Protein AF-A0AAW8KLN1-F1 (afdb_monomer)

Secondary structure (DSSP, 8-state):
-TT-HHHHHHIIIIITTS-HHHHHHHHHHHHHHHHHHHHHHHHHHHHHHHSEETTEE-S-TTSBGGGT-SB---TTTTSHHHHHHHHHHHHHHHHHH-GGG--

Solvent-accessible surface area (backbone atoms only — not comparable to full-atom values): 5961 Å² total; per-residue (Å²): 116,88,85,34,66,71,56,53,53,46,43,68,71,43,47,74,80,50,55,74,68,60,36,47,54,49,52,50,53,54,49,51,54,52,50,52,53,49,52,57,53,47,50,53,35,35,42,59,20,68,40,24,54,98,86,42,71,76,60,59,73,66,42,29,52,92,60,75,25,91,46,70,74,31,72,66,44,71,37,73,71,42,49,55,53,51,51,50,54,50,53,48,52,53,48,68,70,45,67,80,76,81,117

Radius of gyration: 18.89 Å; Cα contacts (8 Å, |Δi|>4): 66; chains: 1; bounding box: 34×34×55 Å

pLDDT: mean 76.32, std 13.94, range [40.91, 93.06]

Structure (mmCIF, N/CA/C/O backbone):
data_AF-A0AAW8KLN1-F1
#
_entry.id   AF-A0AAW8KLN1-F1
#
loop_
_atom_site.group_PDB
_atom_site.id
_atom_site.type_symbol
_atom_site.label_atom_id
_atom_site.label_alt_id
_atom_site.label_comp_id
_atom_site.label_asym_id
_atom_site.label_entity_id
_atom_site.label_seq_id
_atom_site.pdbx_PDB_ins_code
_atom_site.Cartn_x
_atom_site.Cartn_y
_atom_site.Cartn_z
_atom_site.occupancy
_atom_site.B_iso_or_equiv
_atom_site.auth_seq_id
_atom_site.auth_comp_id
_atom_site.auth_asym_id
_atom_site.auth_atom_id
_atom_site.pdbx_PDB_model_num
ATOM 1 N N . ILE A 1 1 ? 4.770 -5.945 10.979 1.00 75.06 1 ILE A N 1
ATOM 2 C CA . ILE A 1 1 ? 3.284 -5.888 11.023 1.00 75.06 1 ILE A CA 1
ATOM 3 C C . ILE A 1 1 ? 2.819 -5.199 12.304 1.00 75.06 1 ILE A C 1
ATOM 5 O O . ILE A 1 1 ? 2.133 -4.199 12.194 1.00 75.06 1 ILE A O 1
ATOM 9 N N . ILE A 1 2 ? 3.256 -5.653 13.488 1.00 80.06 2 ILE A N 1
ATOM 10 C CA . ILE A 1 2 ? 2.890 -5.047 14.788 1.00 80.06 2 ILE A CA 1
ATOM 11 C C . ILE A 1 2 ? 3.367 -3.587 14.914 1.00 80.06 2 ILE A C 1
ATOM 13 O O . ILE A 1 2 ? 2.646 -2.744 15.424 1.00 80.06 2 ILE A O 1
ATOM 17 N N . THR A 1 3 ? 4.543 -3.262 14.372 1.00 88.62 3 THR A N 1
ATOM 18 C CA . THR A 1 3 ? 5.113 -1.901 14.353 1.00 88.62 3 THR A CA 1
ATOM 19 C C . THR A 1 3 ? 4.560 -1.005 13.240 1.00 88.62 3 THR A C 1
ATOM 21 O O . THR A 1 3 ? 5.151 0.026 12.927 1.00 88.62 3 THR A O 1
ATOM 24 N N . ASN A 1 4 ? 3.472 -1.400 12.570 1.00 87.31 4 ASN A N 1
ATOM 25 C CA . ASN A 1 4 ? 2.898 -0.565 11.522 1.00 87.31 4 ASN A CA 1
ATOM 26 C C . ASN A 1 4 ? 2.181 0.646 12.140 1.00 87.31 4 ASN A C 1
ATOM 28 O O . ASN A 1 4 ? 1.312 0.495 12.999 1.00 87.31 4 ASN A O 1
ATOM 32 N N . CYS A 1 5 ? 2.511 1.839 11.646 1.00 89.19 5 CYS A N 1
ATOM 33 C CA . CYS A 1 5 ? 1.949 3.112 12.090 1.00 89.19 5 CYS A CA 1
ATOM 34 C C . CYS A 1 5 ? 0.418 3.186 11.963 1.00 89.19 5 CYS A C 1
ATOM 36 O O . CYS A 1 5 ? -0.229 3.783 12.818 1.00 89.19 5 CYS A O 1
ATOM 38 N N . ILE A 1 6 ? -0.177 2.562 10.937 1.00 85.94 6 ILE A N 1
ATOM 39 C CA . ILE A 1 6 ? -1.637 2.553 10.753 1.00 85.94 6 ILE A CA 1
ATOM 40 C C . ILE A 1 6 ? -2.337 1.750 11.852 1.00 85.94 6 ILE A C 1
ATOM 42 O O . ILE A 1 6 ? -3.436 2.098 12.270 1.00 85.94 6 ILE A O 1
ATOM 46 N N . LEU A 1 7 ? -1.681 0.697 12.346 1.00 85.25 7 LEU A N 1
ATOM 47 C CA . LEU A 1 7 ? -2.233 -0.178 13.369 1.00 85.25 7 LEU A CA 1
ATOM 48 C C . LEU A 1 7 ? -2.222 0.539 14.721 1.00 85.25 7 LEU A C 1
ATOM 50 O O . LEU A 1 7 ? -3.264 0.652 15.354 1.00 85.25 7 LEU A O 1
ATOM 54 N N . MET A 1 8 ? -1.068 1.089 15.118 1.00 85.56 8 MET A N 1
ATOM 55 C CA . MET A 1 8 ? -0.933 1.854 16.363 1.00 85.56 8 MET A CA 1
ATOM 56 C C . MET A 1 8 ? -1.873 3.066 16.376 1.00 85.56 8 MET A C 1
ATOM 58 O O . MET A 1 8 ? -2.631 3.236 17.325 1.00 85.56 8 MET A O 1
ATOM 62 N N . GLY A 1 9 ? -1.924 3.833 15.281 1.00 86.25 9 GLY A N 1
ATOM 63 C CA . GLY A 1 9 ? -2.770 5.025 15.198 1.00 86.25 9 GLY A CA 1
ATOM 64 C C . GLY A 1 9 ? -4.275 4.736 15.276 1.00 86.25 9 GLY A C 1
ATOM 65 O O . GLY A 1 9 ? -5.005 5.480 15.928 1.00 86.25 9 GLY A O 1
ATOM 66 N N . ARG A 1 10 ? -4.771 3.651 14.655 1.00 88.81 10 ARG A N 1
ATOM 67 C CA . ARG A 1 10 ? -6.196 3.266 14.770 1.00 88.81 10 ARG A CA 1
ATOM 68 C C . ARG A 1 10 ? -6.530 2.658 16.130 1.00 88.81 10 ARG A C 1
ATOM 70 O O . ARG A 1 10 ? -7.624 2.894 16.641 1.00 88.81 10 ARG A O 1
ATOM 77 N N . LEU A 1 11 ? -5.598 1.921 16.736 1.00 84.56 11 LEU A N 1
ATOM 78 C CA . LEU A 1 11 ? -5.778 1.394 18.088 1.00 84.56 11 LEU A CA 1
ATOM 79 C C . LEU A 1 11 ? -5.910 2.530 19.110 1.00 84.56 11 LEU A C 1
ATOM 81 O O . LEU A 1 11 ? -6.832 2.505 19.922 1.00 84.56 11 LEU A O 1
ATOM 85 N N . GLU A 1 12 ? -5.053 3.547 19.023 1.00 81.81 12 GLU A N 1
ATOM 86 C CA . GLU A 1 12 ? -5.084 4.702 19.926 1.00 81.81 12 GLU A CA 1
ATOM 87 C C . GLU A 1 12 ? -6.333 5.574 19.731 1.00 81.81 12 GLU A C 1
ATOM 89 O O . GLU A 1 12 ? -6.944 6.008 20.706 1.00 81.81 12 GLU A O 1
ATOM 94 N N . ALA A 1 13 ? -6.744 5.820 18.484 1.00 80.88 13 ALA A N 1
ATOM 95 C CA . ALA A 1 13 ? -7.839 6.746 18.195 1.00 80.88 13 ALA A CA 1
ATOM 96 C C . ALA A 1 13 ? -9.242 6.117 18.270 1.00 80.88 13 ALA A C 1
ATOM 98 O O . ALA A 1 13 ? -10.200 6.819 18.587 1.00 80.88 13 ALA A O 1
ATOM 99 N N . PHE A 1 14 ? -9.394 4.829 17.941 1.00 79.38 14 PHE A N 1
ATOM 100 C CA . PHE A 1 14 ? -10.713 4.208 17.765 1.00 79.38 14 PHE A CA 1
ATOM 101 C C . PHE A 1 14 ? -10.956 3.021 18.703 1.00 79.38 14 PHE A C 1
ATOM 103 O O . PHE A 1 14 ? -12.040 2.922 19.276 1.00 79.38 14 PHE A O 1
ATOM 110 N N . ALA A 1 15 ? -9.959 2.156 18.921 1.00 76.31 15 ALA A N 1
ATOM 111 C CA . ALA A 1 15 ? -10.141 0.961 19.753 1.00 76.31 15 ALA A CA 1
ATOM 112 C C . ALA A 1 15 ? -10.208 1.260 21.261 1.00 76.31 15 ALA A C 1
ATOM 114 O O . ALA A 1 15 ? -10.809 0.494 22.007 1.00 76.31 15 ALA A O 1
ATOM 115 N N . MET A 1 16 ? -9.629 2.378 21.720 1.00 77.38 16 MET A N 1
ATOM 116 C CA . MET A 1 16 ? -9.708 2.786 23.131 1.00 77.38 16 MET A CA 1
ATOM 117 C C . MET A 1 16 ? -11.068 3.377 23.532 1.00 77.38 16 MET A C 1
ATOM 119 O O . MET A 1 16 ? -11.353 3.471 24.723 1.00 77.38 16 MET A O 1
ATOM 123 N N . MET A 1 17 ? -11.895 3.797 22.566 1.00 78.44 17 MET A N 1
ATOM 124 C CA . MET A 1 17 ? -13.140 4.533 22.833 1.00 78.44 17 MET A CA 1
ATOM 125 C C . MET A 1 17 ? -14.423 3.796 22.417 1.00 78.44 17 MET A C 1
ATOM 127 O O . MET A 1 17 ? -15.501 4.222 22.822 1.00 78.44 17 MET A O 1
ATOM 131 N N . ASN A 1 18 ? -14.333 2.704 21.647 1.00 83.19 18 ASN A N 1
ATOM 132 C CA . ASN A 1 18 ? -15.491 1.990 21.089 1.00 83.19 18 ASN A CA 1
ATOM 133 C C . ASN A 1 18 ? -15.535 0.513 21.504 1.00 83.19 18 ASN A C 1
ATOM 135 O O . ASN A 1 18 ? -14.567 -0.049 22.018 1.00 83.19 18 ASN A O 1
ATOM 139 N N . GLY A 1 19 ? -16.674 -0.139 21.257 1.00 87.00 19 GLY A N 1
ATOM 140 C CA . GLY A 1 19 ? -16.856 -1.556 21.569 1.00 87.00 19 GLY A CA 1
ATOM 141 C C . GLY A 1 19 ? -15.979 -2.496 20.715 1.00 87.00 19 GLY A C 1
ATOM 142 O O . GLY A 1 19 ? -15.510 -2.109 19.637 1.00 87.00 19 GLY A O 1
ATOM 143 N N . PRO A 1 20 ? -15.794 -3.768 21.134 1.00 83.94 20 PRO A N 1
ATOM 144 C CA . PRO A 1 20 ? -14.970 -4.737 20.401 1.00 83.94 20 PRO A CA 1
ATOM 145 C C . PRO A 1 20 ? -15.454 -4.987 18.967 1.00 83.94 20 PRO A C 1
ATOM 147 O O . PRO A 1 20 ? -14.650 -5.179 18.059 1.00 83.94 20 PRO A O 1
ATOM 150 N N . TRP A 1 21 ? -16.773 -4.966 18.758 1.00 86.56 21 TRP A N 1
ATOM 151 C CA . TRP A 1 21 ? -17.393 -5.234 17.460 1.00 86.56 21 TRP A CA 1
ATOM 152 C C . T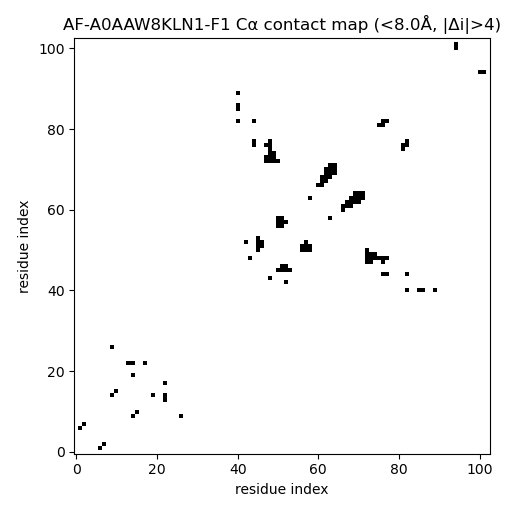RP A 1 21 ? -17.181 -4.097 16.452 1.00 86.56 21 TRP A C 1
ATOM 154 O O . TRP A 1 21 ? -16.820 -4.335 15.302 1.00 86.56 21 TRP A O 1
ATOM 164 N N . GLU A 1 22 ? -17.337 -2.851 16.895 1.00 84.88 22 GLU A N 1
ATOM 165 C CA . GLU A 1 22 ? -17.123 -1.664 16.060 1.00 84.88 22 GLU A CA 1
ATOM 166 C C . GLU A 1 22 ? -15.641 -1.508 15.706 1.00 84.88 22 GLU A C 1
ATOM 168 O O . GLU A 1 22 ? -15.296 -1.256 14.552 1.00 84.88 22 GLU A O 1
ATOM 173 N N . SER A 1 23 ? -14.755 -1.754 16.677 1.00 85.38 23 SER A N 1
ATOM 174 C CA . SER A 1 23 ? -13.299 -1.734 16.476 1.00 85.38 23 SER A CA 1
ATOM 175 C C . SER A 1 23 ? -12.825 -2.815 15.504 1.00 85.38 23 SER A C 1
ATOM 177 O O . SER A 1 23 ? -11.887 -2.597 14.735 1.00 85.38 23 SER A O 1
ATOM 179 N N . PHE A 1 24 ? -13.484 -3.977 15.495 1.00 87.31 24 PHE A N 1
ATOM 180 C CA . PHE A 1 24 ? -13.199 -5.033 14.528 1.00 87.31 24 PHE A CA 1
ATOM 181 C C . PHE A 1 24 ? -13.573 -4.610 13.104 1.00 87.31 24 PHE A C 1
ATOM 183 O O . PHE A 1 24 ? -12.764 -4.760 12.185 1.00 87.31 24 PHE A O 1
ATOM 190 N N . LEU A 1 25 ? -14.766 -4.037 12.920 1.00 87.62 25 LEU A N 1
ATOM 191 C CA . LEU A 1 25 ? -15.223 -3.574 11.610 1.00 87.62 25 LEU A CA 1
AT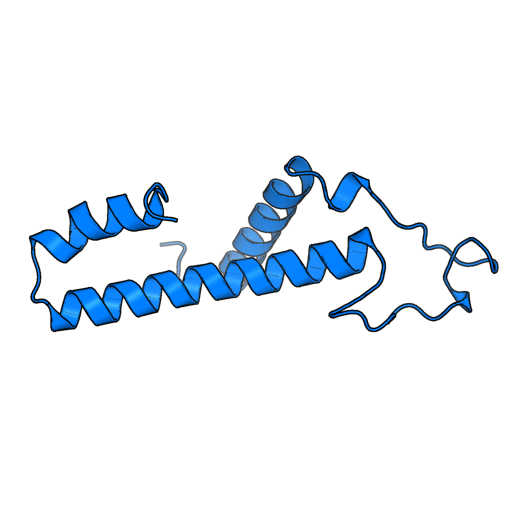OM 192 C C . LEU A 1 25 ? -14.326 -2.450 11.060 1.00 87.62 25 LEU A C 1
ATOM 194 O O . LEU A 1 25 ? -13.997 -2.446 9.872 1.00 87.62 25 LEU A O 1
ATOM 198 N N . ASP A 1 26 ? -13.860 -1.553 11.931 1.00 87.75 26 ASP A N 1
ATOM 199 C CA . ASP A 1 26 ? -12.890 -0.513 11.583 1.00 87.75 26 ASP A CA 1
ATOM 200 C C . ASP A 1 26 ? -11.525 -1.083 11.168 1.00 87.75 26 ASP A C 1
ATOM 202 O O . 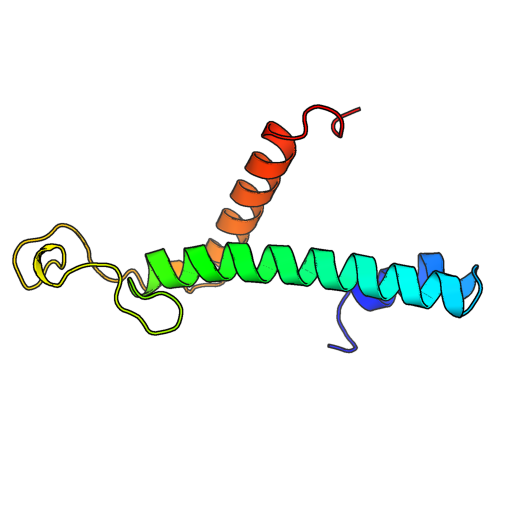ASP A 1 26 ? -10.944 -0.678 10.156 1.00 87.75 26 ASP A O 1
ATOM 206 N N . GLY A 1 27 ? -11.017 -2.067 11.913 1.00 87.75 27 GLY A N 1
ATOM 207 C CA . GLY A 1 27 ? -9.776 -2.759 11.570 1.00 87.75 27 GLY A CA 1
ATOM 208 C C . GLY A 1 27 ? -9.847 -3.424 10.192 1.00 87.75 27 GLY A C 1
ATOM 209 O O . GLY A 1 27 ? -8.917 -3.290 9.392 1.00 87.75 27 GLY A O 1
ATOM 210 N N . VAL A 1 28 ? -10.969 -4.081 9.879 1.00 91.31 28 VAL A N 1
ATOM 211 C CA . VAL A 1 28 ? -11.206 -4.705 8.567 1.00 91.31 28 VAL A CA 1
ATOM 212 C C . VAL A 1 28 ? -11.288 -3.654 7.458 1.00 91.31 28 VAL A C 1
ATOM 214 O O . VAL A 1 28 ? -10.636 -3.817 6.428 1.00 91.31 28 VAL A O 1
ATOM 217 N N . GLY A 1 29 ? -12.022 -2.557 7.663 1.00 90.56 29 GLY A N 1
ATOM 218 C CA . GLY A 1 29 ? -12.144 -1.481 6.674 1.00 90.56 29 GLY A CA 1
ATOM 219 C C . GLY A 1 29 ? -10.800 -0.832 6.329 1.00 90.56 29 GLY A C 1
ATOM 220 O O . GLY A 1 29 ? -10.440 -0.720 5.154 1.00 90.56 29 GLY A O 1
ATOM 221 N N . ASN A 1 30 ? -10.009 -0.479 7.345 1.00 89.31 30 ASN A N 1
ATOM 222 C CA . ASN A 1 30 ? -8.683 0.113 7.143 1.00 89.31 30 ASN A CA 1
ATOM 223 C C . ASN A 1 30 ? -7.687 -0.889 6.536 1.00 89.31 30 ASN A C 1
ATOM 225 O O . ASN A 1 30 ? -6.878 -0.522 5.680 1.00 89.31 30 ASN A O 1
ATOM 229 N N . GLY A 1 31 ? -7.770 -2.163 6.933 1.00 89.81 31 GLY A N 1
ATOM 230 C CA . GLY A 1 31 ? -6.965 -3.242 6.362 1.00 89.81 31 GLY A CA 1
ATOM 231 C C . GLY A 1 31 ? -7.263 -3.485 4.880 1.00 89.81 31 GLY A C 1
ATOM 232 O O . GLY A 1 31 ? -6.332 -3.591 4.081 1.00 89.81 31 GLY A O 1
ATOM 233 N N . LEU A 1 32 ? -8.542 -3.508 4.492 1.00 93.06 32 LEU A N 1
ATOM 234 C CA . LEU A 1 32 ? -8.966 -3.651 3.095 1.00 93.06 32 LEU A CA 1
ATOM 235 C C . LEU A 1 32 ? -8.556 -2.445 2.245 1.00 93.06 32 LEU A C 1
ATOM 237 O O . LEU A 1 32 ? -8.068 -2.628 1.130 1.00 93.06 32 LEU A O 1
ATOM 241 N N . GLY A 1 33 ? -8.681 -1.226 2.779 1.00 90.19 33 GLY A N 1
ATOM 242 C CA . GLY A 1 33 ? -8.204 -0.017 2.105 1.00 90.19 33 GLY A CA 1
ATOM 243 C C . GLY A 1 33 ? -6.695 -0.053 1.849 1.00 90.19 33 GLY A C 1
ATOM 244 O O . GLY A 1 33 ? -6.242 0.225 0.738 1.00 90.19 33 GLY A O 1
ATOM 245 N N . TYR A 1 34 ? -5.912 -0.470 2.848 1.00 90.00 34 TYR A N 1
ATOM 246 C CA . TYR A 1 34 ? -4.466 -0.638 2.697 1.00 90.00 34 TYR A CA 1
ATOM 247 C C . TYR A 1 34 ? -4.114 -1.734 1.680 1.00 90.00 34 TYR A C 1
ATOM 249 O O . TYR A 1 34 ? -3.268 -1.520 0.809 1.00 90.00 34 TYR A O 1
ATOM 257 N N . ALA A 1 35 ? -4.798 -2.880 1.737 1.00 90.12 35 ALA A N 1
ATOM 258 C CA . ALA A 1 35 ? -4.592 -3.979 0.799 1.00 90.12 35 ALA A CA 1
ATOM 259 C C . ALA A 1 35 ? -4.895 -3.565 -0.650 1.00 90.12 35 ALA A C 1
ATOM 261 O O . ALA A 1 35 ? -4.103 -3.859 -1.544 1.00 90.12 35 ALA A O 1
ATOM 262 N N . TRP A 1 36 ? -5.985 -2.828 -0.885 1.00 90.62 36 TRP A N 1
ATOM 263 C CA . TRP A 1 36 ? -6.353 -2.339 -2.216 1.00 90.62 36 TRP A CA 1
ATOM 264 C C . TRP A 1 36 ? -5.265 -1.457 -2.838 1.00 90.62 36 TRP A C 1
ATOM 266 O O . TRP A 1 36 ? -4.880 -1.653 -3.993 1.00 90.62 36 TRP A O 1
ATOM 276 N N . VAL A 1 37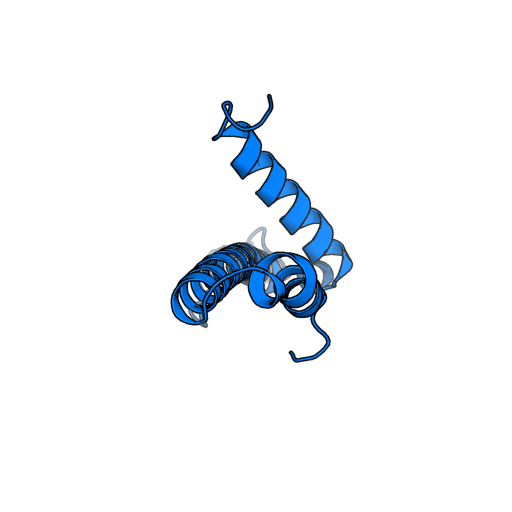 ? -4.717 -0.522 -2.057 1.00 89.62 37 VAL A N 1
ATOM 277 C CA . VAL A 1 37 ? -3.628 0.353 -2.517 1.00 89.62 37 VAL A CA 1
ATOM 278 C C . VAL A 1 37 ? -2.375 -0.461 -2.843 1.00 89.62 37 VAL A C 1
ATOM 280 O O . VAL A 1 37 ? -1.751 -0.228 -3.878 1.00 89.62 37 VAL A O 1
ATOM 283 N N . LEU A 1 38 ? -2.020 -1.443 -2.009 1.00 88.88 38 LEU A N 1
ATOM 284 C CA . LEU A 1 38 ? -0.865 -2.306 -2.264 1.00 88.88 38 LEU A CA 1
ATOM 285 C C . LEU A 1 38 ? -1.022 -3.144 -3.535 1.00 88.88 38 LEU A C 1
ATOM 287 O O . LEU A 1 38 ? -0.059 -3.269 -4.289 1.00 88.88 38 LEU A O 1
ATOM 291 N N . VAL A 1 39 ? -2.214 -3.687 -3.792 1.00 89.19 39 VAL A N 1
ATOM 292 C CA . VAL A 1 39 ? -2.497 -4.455 -5.013 1.00 89.19 39 VAL A CA 1
ATOM 293 C C . VAL A 1 39 ? -2.369 -3.564 -6.247 1.00 89.19 39 VAL A C 1
ATOM 295 O O . VAL A 1 39 ? -1.681 -3.933 -7.197 1.00 89.19 39 VAL A O 1
ATOM 298 N N . ALA A 1 40 ? -2.957 -2.366 -6.221 1.00 87.94 40 ALA A N 1
ATOM 299 C CA . ALA A 1 40 ? -2.886 -1.434 -7.342 1.00 87.94 40 ALA A CA 1
ATOM 300 C C . ALA A 1 40 ? -1.446 -0.962 -7.618 1.00 87.94 40 ALA A C 1
ATOM 302 O O . ALA A 1 40 ? -0.989 -0.993 -8.759 1.00 87.94 40 ALA A O 1
ATOM 303 N N . VAL A 1 41 ? -0.689 -0.571 -6.588 1.00 87.44 41 VAL A N 1
ATOM 304 C CA . VAL A 1 41 ? 0.716 -0.154 -6.755 1.00 87.44 41 VAL A CA 1
ATOM 305 C C . VAL A 1 41 ? 1.601 -1.334 -7.168 1.00 87.44 41 VAL A C 1
ATOM 307 O O . VAL A 1 41 ? 2.484 -1.170 -8.009 1.00 87.44 41 VAL A O 1
ATOM 310 N N . GLY A 1 42 ? 1.362 -2.524 -6.612 1.00 84.88 42 GLY A N 1
ATOM 311 C CA . GLY A 1 42 ? 2.062 -3.757 -6.970 1.00 84.88 42 GLY A CA 1
ATOM 312 C C . GLY A 1 42 ? 1.874 -4.122 -8.439 1.00 84.88 42 GLY A C 1
ATOM 313 O O . GLY A 1 42 ? 2.860 -4.395 -9.117 1.00 84.88 42 GLY A O 1
ATOM 314 N N . PHE A 1 43 ? 0.647 -4.005 -8.951 1.00 83.56 43 PHE A N 1
ATOM 315 C CA . PHE A 1 43 ? 0.326 -4.202 -10.365 1.00 83.56 43 PHE A CA 1
ATOM 316 C C . PHE A 1 43 ? 1.184 -3.315 -11.276 1.00 83.56 43 PHE A C 1
ATOM 318 O O . PHE A 1 43 ? 1.839 -3.813 -12.188 1.00 83.56 43 PHE A O 1
ATOM 325 N N . PHE A 1 44 ? 1.243 -2.005 -11.006 1.00 81.19 44 PHE A N 1
ATOM 326 C CA . PHE A 1 44 ? 2.048 -1.089 -11.820 1.00 81.19 44 PHE A CA 1
ATOM 327 C C . PHE A 1 44 ? 3.551 -1.340 -11.667 1.00 81.19 44 PHE A C 1
ATOM 329 O O . PHE A 1 44 ? 4.291 -1.225 -12.644 1.00 81.19 44 PHE A O 1
ATOM 336 N N . ARG A 1 45 ? 4.018 -1.716 -10.471 1.00 82.38 45 ARG A N 1
ATOM 337 C CA . ARG A 1 45 ? 5.430 -2.060 -10.248 1.00 82.38 45 ARG A CA 1
ATOM 338 C C . ARG A 1 45 ? 5.846 -3.330 -10.982 1.00 82.38 45 ARG A C 1
ATOM 340 O O . ARG A 1 45 ? 6.956 -3.363 -11.502 1.00 82.38 45 ARG A O 1
ATOM 347 N N . GLU A 1 46 ? 4.996 -4.350 -11.032 1.00 76.88 46 GLU A N 1
ATOM 348 C CA . GLU A 1 46 ? 5.284 -5.593 -11.757 1.00 76.88 46 GLU A CA 1
ATOM 349 C C . GLU A 1 46 ? 5.237 -5.358 -13.272 1.00 76.88 46 GLU A C 1
ATOM 351 O O . GLU A 1 46 ? 6.185 -5.693 -13.990 1.00 76.88 46 GLU A O 1
ATOM 356 N N . LEU A 1 47 ? 4.202 -4.645 -13.734 1.00 75.00 47 LEU A N 1
ATOM 357 C CA . LEU A 1 47 ? 4.020 -4.322 -15.144 1.00 75.00 47 LEU A CA 1
ATOM 358 C C . LEU A 1 47 ? 5.194 -3.510 -15.699 1.00 75.00 47 LEU A C 1
ATOM 360 O O . LEU A 1 47 ? 5.748 -3.898 -16.719 1.00 75.00 47 LEU A O 1
ATOM 364 N N . PHE A 1 48 ? 5.610 -2.429 -15.028 1.00 71.25 48 PHE A N 1
ATOM 365 C CA . PHE A 1 48 ? 6.703 -1.561 -15.496 1.00 71.25 48 PHE A CA 1
ATOM 366 C C . PHE A 1 48 ? 8.108 -2.004 -15.051 1.00 71.25 48 PHE A C 1
ATOM 368 O O . PHE A 1 48 ? 9.106 -1.514 -15.580 1.00 71.25 48 PHE A O 1
ATOM 375 N N . GLY A 1 49 ? 8.211 -2.896 -14.064 1.00 67.75 49 GLY A N 1
ATOM 376 C CA . GLY A 1 49 ? 9.488 -3.423 -13.581 1.00 67.75 49 GLY A CA 1
ATOM 377 C C . GLY A 1 49 ? 9.999 -4.581 -14.435 1.00 67.75 49 GLY A C 1
ATOM 378 O O . GLY A 1 49 ? 11.114 -4.518 -14.954 1.00 67.75 49 GLY A O 1
ATOM 379 N N . SER A 1 50 ? 9.181 -5.624 -14.597 1.00 63.81 50 SER A N 1
ATOM 380 C CA . SER A 1 50 ? 9.553 -6.875 -15.280 1.00 63.81 50 SER A CA 1
ATOM 381 C C . SER A 1 50 ? 8.709 -7.189 -16.521 1.00 63.81 50 SER A C 1
ATOM 383 O O . SER A 1 50 ? 8.993 -8.164 -17.219 1.00 63.81 50 SER A O 1
ATOM 385 N N . GLY A 1 51 ? 7.673 -6.394 -16.826 1.00 61.09 51 GLY A N 1
ATOM 386 C CA . GLY A 1 51 ? 6.781 -6.673 -17.963 1.00 61.09 51 GLY A CA 1
ATOM 387 C C . GLY A 1 51 ? 5.914 -7.922 -17.766 1.00 61.09 51 GLY A C 1
ATOM 388 O O . GLY A 1 51 ? 5.347 -8.455 -18.724 1.00 61.09 51 GLY A O 1
ATOM 389 N N . THR A 1 52 ? 5.831 -8.402 -16.527 1.00 62.12 52 THR A N 1
ATOM 390 C CA . THR A 1 52 ? 5.045 -9.564 -16.115 1.00 62.12 52 THR A CA 1
ATOM 391 C C . THR A 1 52 ? 3.932 -9.114 -15.188 1.00 6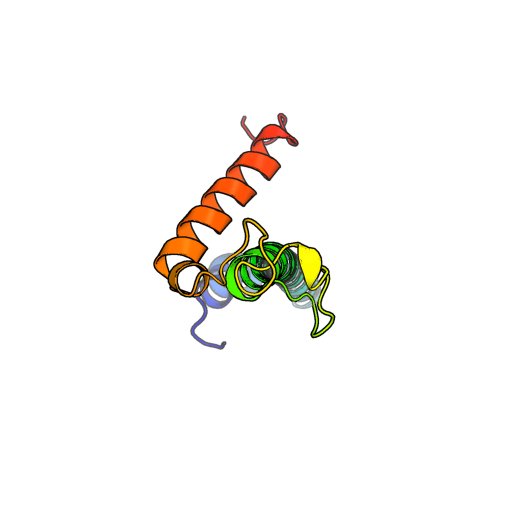2.12 52 THR A C 1
ATOM 393 O O . THR A 1 52 ? 4.040 -8.089 -14.519 1.00 62.12 52 THR A O 1
ATOM 396 N N . LEU A 1 53 ? 2.855 -9.882 -15.145 1.00 59.41 53 LEU A N 1
ATOM 397 C CA . LEU A 1 53 ? 1.765 -9.649 -14.216 1.00 59.41 53 LEU A CA 1
ATOM 398 C C . LEU A 1 53 ? 1.346 -10.995 -13.645 1.00 59.41 53 LEU A C 1
ATOM 400 O O . LEU A 1 53 ? 0.946 -11.883 -14.403 1.00 59.41 53 LEU A O 1
ATOM 404 N N . LEU A 1 54 ? 1.479 -11.166 -12.329 1.00 59.47 54 LEU A N 1
ATOM 405 C CA . LEU A 1 54 ? 1.192 -12.429 -11.641 1.00 59.47 54 LEU A CA 1
ATOM 406 C C . LEU A 1 54 ? 1.960 -13.628 -12.238 1.00 59.47 54 LEU A C 1
ATOM 408 O O . LEU A 1 54 ? 1.462 -14.753 -12.252 1.00 59.47 54 LEU A O 1
ATOM 412 N N . GLY A 1 55 ? 3.164 -13.385 -12.770 1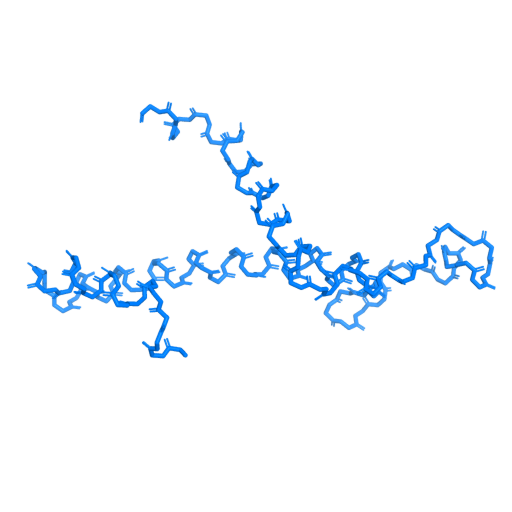.00 59.59 55 GLY A N 1
ATOM 413 C CA . GLY A 1 55 ? 3.985 -14.401 -13.446 1.00 59.59 55 GLY A CA 1
ATOM 414 C C . GLY A 1 55 ? 3.596 -14.718 -14.900 1.00 59.59 55 GLY A C 1
ATOM 415 O O . GLY A 1 55 ? 4.293 -15.499 -15.548 1.00 59.59 55 GLY A O 1
ATOM 416 N N . LEU A 1 56 ? 2.545 -14.096 -15.449 1.00 57.06 56 LEU A N 1
ATOM 417 C CA . LEU A 1 56 ? 2.200 -14.170 -16.872 1.00 57.06 56 LEU A CA 1
ATOM 418 C C . LEU A 1 56 ? 2.829 -12.991 -17.628 1.00 57.06 56 LEU A C 1
ATOM 420 O O . LEU A 1 56 ? 2.671 -11.826 -17.260 1.00 57.06 56 LEU A O 1
ATOM 424 N N . ARG A 1 57 ? 3.575 -13.289 -18.694 1.00 57.47 57 ARG A N 1
ATOM 425 C CA . ARG A 1 57 ? 4.270 -12.292 -19.521 1.00 57.47 57 ARG A CA 1
ATOM 426 C C . ARG A 1 57 ? 3.258 -11.654 -20.479 1.00 57.47 57 ARG A C 1
ATOM 428 O O . ARG A 1 57 ? 2.877 -12.260 -21.472 1.00 57.47 57 ARG A O 1
ATOM 435 N N . ILE A 1 58 ? 2.770 -10.461 -20.137 1.00 58.91 58 ILE A N 1
ATOM 436 C CA . ILE A 1 58 ? 1.753 -9.732 -20.922 1.00 58.91 58 ILE A CA 1
ATOM 437 C C . ILE A 1 58 ? 2.361 -8.977 -22.105 1.00 58.91 58 ILE A C 1
ATOM 439 O O . ILE A 1 58 ? 1.666 -8.714 -23.084 1.00 58.91 58 ILE A O 1
ATOM 443 N N . ILE A 1 59 ? 3.656 -8.667 -22.056 1.00 54.66 59 ILE A N 1
ATOM 444 C CA . ILE A 1 59 ? 4.360 -8.069 -23.190 1.00 54.66 59 ILE A CA 1
ATOM 445 C C . ILE A 1 59 ? 4.803 -9.203 -24.132 1.00 54.66 59 ILE A C 1
ATOM 447 O O . ILE A 1 59 ? 5.618 -10.033 -23.719 1.00 54.66 59 ILE A O 1
ATOM 451 N N . PRO A 1 60 ? 4.284 -9.277 -25.376 1.00 54.12 60 PRO A N 1
ATOM 452 C CA . PRO A 1 60 ? 4.721 -10.273 -26.348 1.00 54.12 60 PRO A CA 1
ATOM 453 C C . PRO A 1 60 ? 6.205 -10.074 -26.678 1.00 54.12 60 PRO A C 1
ATOM 455 O O . PRO A 1 60 ? 6.695 -8.943 -26.736 1.00 54.12 60 PRO A O 1
ATOM 458 N N . GLU A 1 61 ? 6.923 -11.172 -26.925 1.00 53.62 61 GLU A N 1
ATOM 459 C CA . GLU A 1 61 ? 8.372 -11.192 -27.195 1.00 53.62 61 GLU A CA 1
ATOM 460 C C . GLU A 1 61 ? 8.814 -10.274 -28.347 1.00 53.62 61 GLU A C 1
ATOM 462 O O . GLU A 1 61 ? 9.990 -9.936 -28.432 1.00 53.62 61 GLU A O 1
ATOM 467 N N . SER A 1 62 ? 7.889 -9.817 -29.195 1.00 52.00 62 SER A N 1
ATOM 468 C CA . SER A 1 62 ? 8.124 -8.875 -30.294 1.00 52.00 62 SER A CA 1
ATOM 469 C C . SER A 1 62 ? 8.324 -7.413 -29.867 1.00 52.00 62 SER A C 1
ATOM 471 O O . SER A 1 62 ? 8.797 -6.613 -30.667 1.00 52.00 62 SER A O 1
ATOM 473 N N . LEU A 1 63 ? 7.940 -7.027 -28.643 1.00 54.12 63 LEU A N 1
ATOM 474 C CA . LEU A 1 63 ? 8.062 -5.649 -28.133 1.00 54.12 63 LEU A CA 1
ATOM 475 C C . LEU A 1 63 ? 9.243 -5.446 -27.170 1.00 54.12 63 LEU A C 1
ATOM 477 O O . LEU A 1 63 ? 9.506 -4.314 -26.755 1.00 54.12 63 LEU A O 1
ATOM 481 N N . TYR A 1 64 ? 9.987 -6.510 -26.864 1.00 55.19 64 TYR A N 1
ATOM 482 C CA . TYR A 1 64 ? 11.237 -6.430 -26.114 1.00 55.19 64 TYR A CA 1
ATOM 483 C C . TYR A 1 64 ? 12.400 -6.011 -27.020 1.00 55.19 64 TYR A C 1
ATOM 485 O O . TYR A 1 64 ? 12.479 -6.409 -28.184 1.00 55.19 64 TYR A O 1
ATOM 493 N N . ALA A 1 65 ? 13.324 -5.220 -26.471 1.00 53.75 65 ALA A N 1
ATOM 494 C CA . ALA A 1 65 ? 14.478 -4.694 -27.204 1.00 53.75 65 ALA A CA 1
ATOM 495 C C . ALA A 1 65 ? 15.374 -5.783 -27.834 1.00 53.75 65 ALA A C 1
ATOM 497 O O . ALA A 1 65 ? 16.021 -5.522 -28.842 1.00 53.75 65 ALA A O 1
ATOM 498 N N . GLU A 1 66 ? 15.360 -7.012 -27.303 1.00 54.44 66 GLU A N 1
ATOM 499 C CA . GLU A 1 66 ? 16.100 -8.160 -27.857 1.00 54.44 66 GLU A CA 1
ATOM 500 C C . GLU A 1 66 ? 15.581 -8.636 -29.230 1.00 54.44 66 GLU A C 1
ATOM 502 O O . GLU A 1 66 ? 16.353 -9.207 -29.992 1.00 54.44 66 GLU A O 1
ATOM 507 N N . ASN A 1 67 ? 14.322 -8.344 -29.588 1.00 48.94 67 ASN A N 1
ATOM 508 C CA . ASN A 1 67 ? 13.712 -8.696 -30.883 1.00 48.94 67 ASN A CA 1
ATOM 509 C C . ASN A 1 67 ? 13.293 -7.462 -31.717 1.00 48.94 67 ASN A C 1
ATOM 511 O O . ASN A 1 67 ? 12.536 -7.598 -32.678 1.00 48.94 67 ASN A O 1
ATOM 515 N N . GLY A 1 68 ? 13.769 -6.257 -31.367 1.00 48.88 68 GLY A N 1
ATOM 516 C CA . GLY A 1 68 ? 13.498 -5.015 -32.113 1.00 48.88 68 GLY A CA 1
ATOM 517 C C . GLY A 1 68 ? 12.356 -4.138 -31.576 1.00 48.88 68 GLY A C 1
ATOM 518 O O . GLY A 1 68 ? 11.906 -3.232 -32.275 1.00 48.88 68 GLY A O 1
ATOM 519 N N . GLY A 1 69 ? 11.882 -4.383 -30.351 1.00 57.88 69 GLY A N 1
ATOM 520 C CA . GLY A 1 69 ? 10.857 -3.567 -29.694 1.00 57.88 69 GLY A CA 1
ATOM 521 C C . GLY A 1 69 ? 11.388 -2.455 -28.775 1.00 57.88 69 GLY A C 1
ATOM 522 O O . GLY A 1 69 ? 12.589 -2.287 -28.592 1.00 57.88 69 GLY A O 1
ATOM 523 N N . PHE A 1 70 ? 10.482 -1.671 -28.181 1.00 58.84 70 PHE A N 1
ATOM 524 C CA . PHE A 1 70 ? 10.808 -0.457 -27.409 1.00 58.84 70 PHE A CA 1
ATOM 525 C C . PHE A 1 70 ? 10.913 -0.690 -25.884 1.00 58.84 70 PHE A C 1
ATOM 527 O O . PHE A 1 70 ? 11.092 0.263 -25.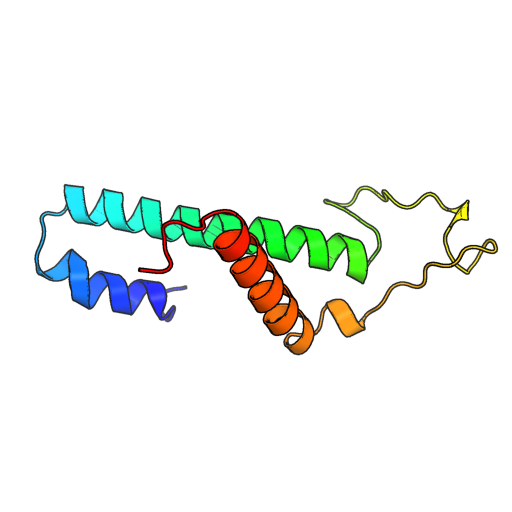127 1.00 58.84 70 PHE A O 1
ATOM 534 N N . TYR A 1 71 ? 10.762 -1.935 -25.408 1.00 56.88 71 TYR A N 1
ATOM 535 C CA . TYR A 1 71 ? 10.649 -2.243 -23.979 1.00 56.88 71 TYR A CA 1
ATOM 536 C C . TYR A 1 71 ? 11.917 -2.894 -23.403 1.00 56.88 71 TYR A C 1
ATOM 538 O O . TYR A 1 71 ? 12.340 -3.972 -23.830 1.00 56.88 71 TYR A O 1
ATOM 546 N N . VAL A 1 72 ? 12.500 -2.244 -22.393 1.00 63.12 72 VAL A N 1
ATOM 547 C CA . VAL A 1 72 ? 13.612 -2.749 -21.577 1.00 63.12 72 VAL A CA 1
ATOM 548 C C . VAL A 1 72 ? 13.132 -2.811 -20.132 1.00 63.12 72 VAL A C 1
ATOM 550 O O . VAL A 1 72 ? 12.567 -1.841 -19.629 1.00 63.12 72 VAL A O 1
ATOM 553 N N . ASN A 1 73 ? 13.353 -3.946 -19.465 1.00 61.53 73 ASN A N 1
ATOM 554 C CA . ASN A 1 73 ? 12.988 -4.110 -18.058 1.00 61.53 73 ASN A CA 1
ATOM 555 C C . ASN A 1 73 ? 13.681 -3.040 -17.212 1.00 61.53 73 ASN A C 1
ATOM 557 O O . ASN A 1 73 ? 14.912 -2.955 -17.194 1.00 61.53 73 ASN A O 1
ATOM 561 N N . ASN A 1 74 ? 12.894 -2.221 -16.516 1.00 64.75 74 ASN A N 1
ATOM 562 C CA . ASN A 1 74 ? 13.429 -1.107 -15.756 1.00 64.75 74 ASN A CA 1
ATOM 563 C C . ASN A 1 74 ? 13.534 -1.469 -14.271 1.00 64.75 74 ASN A C 1
ATOM 565 O O . ASN A 1 74 ? 12.608 -1.262 -13.483 1.00 64.75 74 ASN A O 1
ATOM 569 N N . GLY A 1 75 ? 14.713 -1.954 -13.871 1.00 65.06 75 GLY A N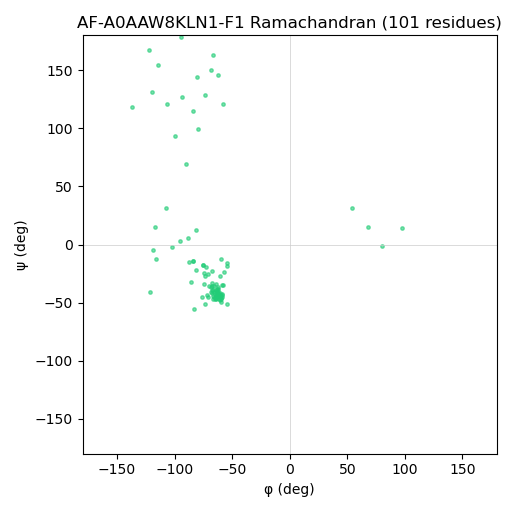 1
ATOM 570 C CA . GLY A 1 75 ? 15.044 -2.237 -12.469 1.00 65.06 75 GLY A CA 1
ATOM 571 C C . GLY A 1 75 ? 14.964 -1.013 -11.545 1.00 65.06 75 GLY A C 1
ATOM 572 O O . GLY A 1 75 ? 14.947 -1.164 -10.329 1.00 65.06 75 GLY A O 1
ATOM 573 N N . MET A 1 76 ? 14.856 0.206 -12.084 1.00 64.06 76 MET A N 1
ATOM 574 C CA . MET A 1 76 ? 14.614 1.411 -11.283 1.00 64.06 76 MET A CA 1
ATOM 575 C C . MET A 1 76 ? 13.190 1.470 -10.715 1.00 64.06 76 MET A C 1
ATOM 577 O O . MET A 1 76 ? 12.981 2.070 -9.662 1.00 64.06 76 MET A O 1
ATOM 581 N N . MET A 1 77 ? 12.217 0.813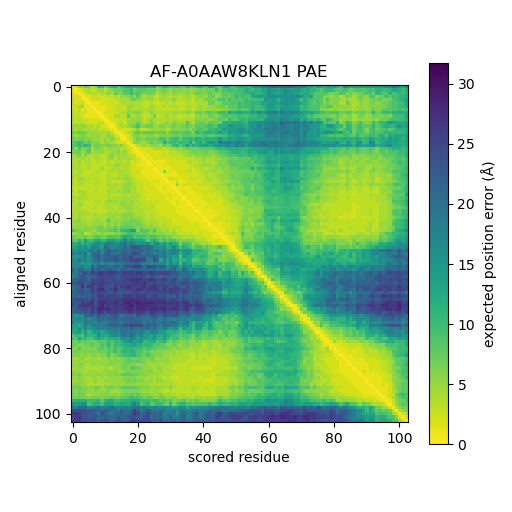 -11.355 1.00 71.00 77 MET A N 1
ATOM 582 C CA . MET A 1 77 ? 10.816 0.800 -10.908 1.00 71.00 77 MET A CA 1
ATOM 583 C C . MET A 1 77 ? 10.600 -0.061 -9.649 1.00 71.00 77 MET A C 1
ATOM 585 O O . MET A 1 77 ? 9.622 0.105 -8.916 1.00 71.00 77 MET A O 1
ATOM 589 N N . THR A 1 78 ? 11.531 -0.970 -9.348 1.00 71.25 78 THR A N 1
ATOM 590 C CA . THR A 1 78 ? 11.469 -1.801 -8.139 1.00 71.25 78 THR A CA 1
ATOM 591 C C . THR A 1 78 ? 12.044 -1.094 -6.910 1.00 71.25 78 THR A C 1
ATOM 593 O O . THR A 1 78 ? 11.759 -1.528 -5.792 1.00 71.25 78 THR A O 1
ATOM 596 N N . MET A 1 79 ? 12.773 0.015 -7.079 1.00 83.56 79 MET A N 1
ATOM 597 C CA . MET A 1 79 ? 13.337 0.786 -5.970 1.00 83.56 79 MET A CA 1
ATOM 598 C C . MET A 1 79 ? 12.246 1.485 -5.135 1.00 83.56 79 MET A C 1
ATOM 600 O O . MET A 1 79 ? 11.213 1.900 -5.671 1.00 83.56 79 MET A O 1
ATOM 604 N N . PRO A 1 80 ? 12.477 1.700 -3.824 1.00 81.00 80 PRO A N 1
ATOM 605 C CA . PRO A 1 80 ? 11.511 2.366 -2.948 1.00 81.00 80 PRO A CA 1
ATOM 606 C C . PRO A 1 80 ? 11.175 3.807 -3.375 1.00 81.00 80 PRO A C 1
ATOM 608 O O . PRO A 1 80 ? 10.059 4.260 -3.134 1.00 81.00 80 PRO A O 1
ATOM 611 N N . ALA A 1 81 ? 12.085 4.509 -4.064 1.00 85.75 81 ALA A N 1
ATOM 612 C CA . ALA A 1 81 ? 11.839 5.863 -4.570 1.00 85.75 81 ALA A CA 1
ATOM 613 C C . ALA A 1 81 ? 10.665 5.924 -5.569 1.00 85.75 81 ALA A C 1
ATOM 615 O O . ALA A 1 81 ? 9.818 6.811 -5.473 1.00 85.75 81 ALA A O 1
ATOM 616 N N . MET A 1 82 ? 10.562 4.950 -6.481 1.00 83.69 82 MET A N 1
ATOM 617 C CA . MET A 1 82 ? 9.475 4.904 -7.467 1.00 83.69 82 MET A CA 1
ATOM 618 C C . MET A 1 82 ? 8.138 4.488 -6.847 1.00 83.69 82 MET A C 1
ATOM 620 O O . MET A 1 82 ? 7.086 4.929 -7.306 1.00 83.69 82 MET A O 1
ATOM 624 N N . ALA A 1 83 ? 8.158 3.714 -5.757 1.00 84.44 83 ALA A N 1
ATOM 625 C CA . ALA A 1 83 ? 6.941 3.365 -5.026 1.00 84.44 83 ALA A CA 1
ATOM 626 C C . ALA A 1 83 ? 6.247 4.606 -4.434 1.00 84.44 83 ALA A C 1
ATOM 628 O O . ALA A 1 83 ? 5.024 4.702 -4.489 1.00 84.44 83 ALA A O 1
ATOM 629 N N . LEU A 1 84 ? 7.011 5.582 -3.926 1.00 89.12 84 LEU A N 1
ATOM 630 C CA . LEU A 1 84 ? 6.455 6.838 -3.406 1.00 89.12 84 LEU A CA 1
ATOM 631 C C . LEU A 1 84 ? 5.806 7.682 -4.512 1.00 89.12 84 LEU A C 1
ATOM 633 O O . LEU A 1 84 ? 4.720 8.224 -4.310 1.00 89.12 84 LEU A O 1
ATOM 637 N N . ILE A 1 85 ? 6.439 7.747 -5.687 1.00 89.75 85 ILE A N 1
ATOM 638 C CA . ILE A 1 85 ? 5.909 8.472 -6.850 1.00 89.75 85 ILE A CA 1
ATOM 639 C C . ILE A 1 85 ? 4.609 7.818 -7.335 1.00 89.75 85 ILE A C 1
ATOM 641 O O . ILE A 1 85 ? 3.606 8.510 -7.505 1.00 89.75 85 ILE A O 1
ATOM 645 N N . LEU A 1 86 ? 4.586 6.488 -7.478 1.00 87.94 86 LEU A N 1
ATOM 646 C CA . LEU A 1 86 ? 3.386 5.743 -7.872 1.00 87.94 86 LEU A CA 1
ATOM 647 C C . LEU A 1 86 ? 2.242 5.914 -6.867 1.00 87.94 86 LEU A C 1
ATOM 649 O O . LEU A 1 86 ? 1.110 6.162 -7.280 1.00 87.94 86 LEU A O 1
ATOM 653 N N . CYS A 1 87 ? 2.522 5.844 -5.562 1.00 88.75 87 CYS A N 1
ATOM 654 C CA . CYS A 1 87 ? 1.527 6.142 -4.530 1.00 88.75 87 CYS A CA 1
ATOM 655 C C . CYS A 1 87 ? 0.980 7.572 -4.671 1.00 88.75 87 CYS A C 1
ATOM 657 O O . CYS A 1 87 ? -0.230 7.769 -4.583 1.00 88.75 87 CYS A O 1
ATOM 659 N N . GLY A 1 88 ? 1.841 8.561 -4.933 1.00 88.88 88 GLY A N 1
ATOM 660 C CA . GLY A 1 88 ? 1.430 9.949 -5.165 1.00 88.88 88 GLY A CA 1
ATOM 661 C C . GLY A 1 88 ? 0.513 10.105 -6.381 1.00 88.88 88 GLY A C 1
ATOM 662 O O . GLY A 1 88 ? -0.551 10.718 -6.275 1.00 88.88 88 GLY A O 1
ATOM 663 N N . CYS A 1 89 ? 0.872 9.495 -7.514 1.00 89.44 89 CYS A N 1
ATOM 664 C CA . CYS A 1 89 ? 0.038 9.476 -8.719 1.00 89.44 89 CYS A CA 1
ATOM 665 C C . CYS A 1 89 ? -1.303 8.769 -8.484 1.00 89.44 89 CYS A C 1
ATOM 667 O O . CYS A 1 89 ? -2.338 9.239 -8.954 1.00 89.44 89 CYS A O 1
ATOM 669 N N . LEU A 1 90 ? -1.303 7.668 -7.731 1.00 88.75 90 LEU A N 1
ATOM 670 C CA . LEU A 1 90 ? -2.512 6.920 -7.405 1.00 88.75 90 LEU A CA 1
ATOM 671 C C . LEU A 1 90 ? -3.455 7.730 -6.504 1.00 88.75 90 LEU A C 1
ATOM 673 O O . LEU A 1 90 ? -4.649 7.805 -6.784 1.00 88.75 90 LEU A O 1
ATOM 677 N N . ILE A 1 91 ? -2.931 8.401 -5.475 1.00 89.81 91 ILE A N 1
ATOM 678 C CA . ILE A 1 91 ? -3.723 9.305 -4.625 1.00 89.81 91 ILE A CA 1
ATOM 679 C C . ILE A 1 91 ? -4.285 10.463 -5.453 1.00 89.81 91 ILE A C 1
ATOM 681 O O . ILE A 1 91 ? -5.452 10.824 -5.291 1.00 89.81 91 ILE A O 1
ATOM 685 N N . TRP A 1 92 ? -3.478 11.035 -6.350 1.00 90.31 92 TRP A N 1
ATOM 686 C CA . TRP A 1 92 ? -3.930 12.090 -7.254 1.00 90.31 92 TRP A CA 1
ATOM 687 C C . TRP A 1 92 ? -5.077 11.616 -8.151 1.00 90.31 92 TRP A C 1
ATOM 689 O O . TRP A 1 92 ? -6.098 12.292 -8.215 1.00 90.31 92 TRP A O 1
ATOM 699 N N . ALA A 1 93 ? -4.962 10.439 -8.769 1.00 88.06 93 ALA A N 1
ATOM 700 C CA . ALA A 1 93 ? -6.011 9.874 -9.616 1.00 88.06 93 ALA A CA 1
ATOM 701 C C . ALA A 1 93 ? -7.305 9.601 -8.829 1.00 88.06 93 ALA A C 1
ATOM 703 O O . ALA A 1 93 ? -8.392 9.969 -9.277 1.00 88.06 93 ALA A O 1
ATOM 704 N N . LEU A 1 94 ? -7.193 9.023 -7.627 1.00 86.94 94 LEU A N 1
ATOM 705 C CA . LEU A 1 94 ? -8.341 8.775 -6.750 1.00 86.94 94 LEU A CA 1
ATOM 706 C C . LEU A 1 94 ? -9.035 10.079 -6.336 1.00 86.94 94 LEU A C 1
ATOM 708 O O . LEU A 1 94 ? -10.262 10.149 -6.352 1.00 86.94 94 LEU A O 1
ATOM 712 N N . ARG A 1 95 ? -8.270 11.127 -6.005 1.00 85.81 95 ARG A N 1
ATOM 713 C CA . ARG A 1 95 ? -8.818 12.455 -5.679 1.00 85.81 95 ARG A CA 1
ATOM 714 C C . ARG A 1 95 ? -9.399 13.174 -6.894 1.00 85.81 95 ARG A C 1
ATOM 716 O O . ARG A 1 95 ? -10.393 13.875 -6.756 1.00 85.81 95 ARG A O 1
ATOM 723 N N . ALA A 1 96 ? -8.802 13.007 -8.071 1.00 86.81 96 ALA A N 1
ATOM 724 C CA . ALA A 1 96 ? -9.303 13.596 -9.308 1.00 86.81 96 ALA A CA 1
ATOM 725 C C . ALA A 1 96 ? -10.659 12.999 -9.712 1.00 86.81 96 ALA A C 1
ATOM 727 O O . ALA A 1 96 ? -11.517 13.721 -10.220 1.00 86.81 96 ALA A O 1
ATOM 728 N N . TYR A 1 97 ? -10.857 11.700 -9.462 1.00 84.25 97 TYR A N 1
ATOM 729 C CA . TYR A 1 97 ? -12.126 11.018 -9.703 1.00 84.25 97 TYR A CA 1
ATOM 730 C C . TYR A 1 97 ? -13.170 11.341 -8.620 1.00 84.25 97 TYR A C 1
ATOM 732 O O . TYR A 1 97 ? -14.301 11.700 -8.939 1.00 84.25 97 TYR A O 1
ATOM 740 N N . ASN A 1 98 ? -12.778 11.311 -7.343 1.00 82.94 98 ASN A N 1
ATOM 741 C CA . ASN A 1 98 ? -13.653 11.644 -6.216 1.00 82.94 98 ASN A CA 1
ATOM 742 C C . ASN A 1 98 ? -13.593 13.145 -5.874 1.00 82.94 98 ASN A C 1
ATOM 744 O O . ASN A 1 98 ? -13.092 13.528 -4.812 1.00 82.94 98 ASN A O 1
ATOM 748 N N . LYS A 1 99 ? -14.139 13.995 -6.761 1.00 64.75 99 LYS A N 1
ATOM 749 C CA . LYS A 1 99 ? -14.207 15.466 -6.589 1.00 64.75 99 LYS A CA 1
ATOM 750 C C . LYS A 1 99 ? -14.870 15.936 -5.282 1.00 64.75 99 LYS A C 1
ATOM 752 O O . LYS A 1 99 ? -14.657 17.079 -4.888 1.00 64.75 99 LYS A O 1
ATOM 757 N N . ASP A 1 100 ? -15.634 15.079 -4.608 1.00 57.59 100 ASP A N 1
ATOM 758 C CA . ASP A 1 100 ? -16.394 15.416 -3.398 1.00 57.59 100 ASP A CA 1
ATOM 759 C C . ASP A 1 100 ? -15.588 15.348 -2.087 1.00 57.59 100 ASP A C 1
ATOM 761 O O . ASP A 1 100 ? -16.021 15.892 -1.077 1.00 57.59 100 ASP A O 1
ATOM 765 N N . GLY A 1 101 ? -14.399 14.731 -2.080 1.00 55.19 101 GLY A N 1
ATOM 766 C CA . GLY A 1 101 ? -13.565 14.594 -0.871 1.00 55.19 101 GLY A CA 1
ATOM 767 C C . GLY A 1 101 ? -12.593 15.753 -0.608 1.00 55.19 101 GLY A C 1
ATOM 768 O O . GLY A 1 101 ? -11.740 15.641 0.270 1.00 55.19 101 GLY A O 1
ATOM 769 N N . ALA A 1 102 ? -12.659 16.824 -1.406 1.00 50.56 102 ALA A N 1
ATOM 770 C CA . ALA A 1 102 ? -11.793 18.004 -1.320 1.00 50.56 102 ALA A CA 1
ATOM 771 C C . ALA A 1 102 ? -12.526 19.244 -0.766 1.00 50.56 102 ALA A C 1
ATOM 773 O O . ALA A 1 102 ? -12.213 20.373 -1.152 1.00 50.56 102 ALA A O 1
ATOM 774 N N . LYS A 1 103 ? -13.511 19.029 0.111 1.00 40.91 103 LYS A N 1
ATOM 775 C CA . LYS A 1 103 ? -14.058 20.056 1.003 1.00 40.91 103 LYS A CA 1
ATOM 776 C C . LYS A 1 103 ? -13.666 19.750 2.437 1.00 40.91 103 LYS A C 1
ATOM 778 O O . LYS A 1 103 ? -13.793 18.569 2.824 1.00 40.91 103 LYS A O 1
#

Sequence (103 aa):
IITNCILMGRLEAFAMMNGPWESFLDGVGNGLGYAWVLVAVGFFRELFGSGTLLGLRIIPESLYAENGGFYVNNGMMTMPAMALILCGCLIWALRAYNKDGAK

Nearest PDB structures (foldseek):
  8acy-assembly1_D  TM=8.733E-01  e=3.260E-07  Vibrio cholerae

Foldseek 3Di:
DVPDPVVVVLCVPPVVPDDPVVSVVVVVVVVVVVVVLCLVLVQVLCCQQPCAGPNHNPDPPCQDVVNPHDDDRDPVSVDPVVSVVSSVVVVVVVCVVVVPVPD

Mean predicted aligned error: 10.09 Å